Protein AF-A0A6J8BEE9-F1 (afdb_monomer_lite)

Sequence (150 aa):
MSSNGDSDNEGPTVDSENPEERVAARRLRITRRIEAAKRAERGEDLDDAKEAKEELSKSRKQIEASRLRLTKLIEDGVELVTNIRVGCDAREAARRTDEEVKKQDRNGKLKHEGKTMAEKFENITKKWESALQKEIPQSLRAELKQQKDS

InterPro domains:
  IPR039505 Dynein regulatory complex protein 1/2, N-terminal [PF14772] (88-149)
  IPR039750 Dynein regulatory complex protein [PTHR21625] (16-149)

Foldseek 3Di:
DDDPDDPPPDQQDCPDPDPVSVVVNVVVVVVVLVVLVVCVVVVNDPVSVVVVVVVVVVVVVVVVVVVVVVVVVVVVVVVVVVCVVVVVVVVVVVVVVVVVVVVVVVVVVVVVVVVVVVVVVVVVVVVVVVLVVPPDVVVSVVVVVVVVVD

Radius of gyration: 49.55 Å; chains: 1; bounding box: 103×37×124 Å

Organism: Mytilus coruscus (NCBI:txid42192)

pLDDT: mean 84.06, std 15.99, range [36.62, 98.38]

Secondary structure (DSSP, 8-state):
-------TTS---TT-SSHHHHHHHHHHHHHHHHHHHHHHHTTS-HHHHHHHHHHHHHHHHHHHHHHHHHHHHHHHHHHHHHHHHHHHHHHHHHHHHHHHHHHHHHHHHHHHHHHHHHHHHHHHHHHHHHHHT---HHHHHHHHHHHH--

Structure (mmCIF, N/CA/C/O backbone):
data_AF-A0A6J8BEE9-F1
#
_entry.id   AF-A0A6J8BEE9-F1
#
loop_
_atom_site.group_PDB
_atom_site.id
_atom_site.type_symbol
_atom_site.label_atom_id
_atom_site.label_alt_id
_atom_site.label_comp_id
_atom_site.label_asym_id
_atom_site.label_entity_id
_atom_site.label_seq_id
_atom_site.pdbx_PDB_ins_code
_atom_site.Cartn_x
_atom_site.Cartn_y
_atom_site.Cartn_z
_atom_site.occupancy
_atom_site.B_iso_or_equiv
_atom_site.auth_seq_id
_atom_site.auth_comp_id
_atom_site.auth_asym_id
_atom_site.auth_atom_id
_atom_site.pdbx_PDB_model_num
ATOM 1 N N . MET A 1 1 ? 63.122 -27.898 -47.728 1.00 36.62 1 MET A N 1
ATOM 2 C CA . MET A 1 1 ? 62.192 -27.441 -48.777 1.00 36.62 1 MET A CA 1
ATOM 3 C C . MET A 1 1 ? 61.243 -26.451 -48.137 1.00 36.62 1 MET A C 1
ATOM 5 O O . MET A 1 1 ? 60.601 -26.813 -47.161 1.00 36.62 1 MET A O 1
ATOM 9 N N . SER A 1 2 ? 61.266 -25.202 -48.603 1.00 39.88 2 SER A N 1
ATOM 10 C CA . SER A 1 2 ? 60.377 -24.133 -48.145 1.00 39.88 2 SER A CA 1
ATOM 11 C C . SER A 1 2 ? 58.939 -24.422 -48.555 1.00 39.88 2 SER A C 1
ATOM 13 O O . SER A 1 2 ? 58.687 -24.719 -49.718 1.00 39.88 2 SER A O 1
ATOM 15 N N . SER A 1 3 ? 58.014 -24.269 -47.614 1.00 39.31 3 SER A N 1
ATOM 16 C CA . SER A 1 3 ? 56.591 -24.092 -47.889 1.00 39.31 3 SER A CA 1
ATOM 17 C C . SER A 1 3 ? 56.193 -22.735 -47.317 1.00 39.31 3 SER A C 1
ATOM 19 O O . SER A 1 3 ? 55.701 -22.653 -46.196 1.00 39.31 3 SER A O 1
ATOM 21 N N . ASN A 1 4 ? 56.469 -21.674 -48.081 1.00 43.84 4 ASN A N 1
ATOM 22 C CA . ASN A 1 4 ? 55.734 -20.417 -47.965 1.00 43.84 4 ASN A CA 1
ATOM 23 C C . ASN A 1 4 ? 54.298 -20.721 -48.403 1.00 43.84 4 ASN A C 1
ATOM 25 O O . ASN A 1 4 ? 54.071 -20.988 -49.580 1.00 43.84 4 ASN A O 1
ATOM 29 N N . GLY A 1 5 ? 53.368 -20.756 -47.452 1.00 37.59 5 GLY A N 1
ATOM 30 C CA . GLY A 1 5 ? 51.936 -20.827 -47.717 1.00 37.59 5 GLY A CA 1
ATOM 31 C C . GLY A 1 5 ? 51.327 -19.451 -47.493 1.00 37.59 5 GLY A C 1
ATOM 32 O O . GLY A 1 5 ? 51.388 -18.944 -46.379 1.00 37.59 5 GLY A O 1
ATOM 33 N N . ASP A 1 6 ? 50.797 -18.872 -48.566 1.00 43.22 6 ASP A N 1
ATOM 34 C CA . ASP A 1 6 ? 50.090 -17.593 -48.657 1.00 43.22 6 ASP A CA 1
ATOM 35 C C . ASP A 1 6 ? 49.045 -17.370 -47.543 1.00 43.22 6 ASP A C 1
ATOM 37 O O . ASP A 1 6 ? 47.890 -17.768 -47.682 1.00 43.22 6 ASP A O 1
ATOM 41 N N . SER A 1 7 ? 49.415 -16.681 -46.460 1.00 47.84 7 SER A N 1
ATOM 42 C CA . SER A 1 7 ? 48.456 -16.075 -45.51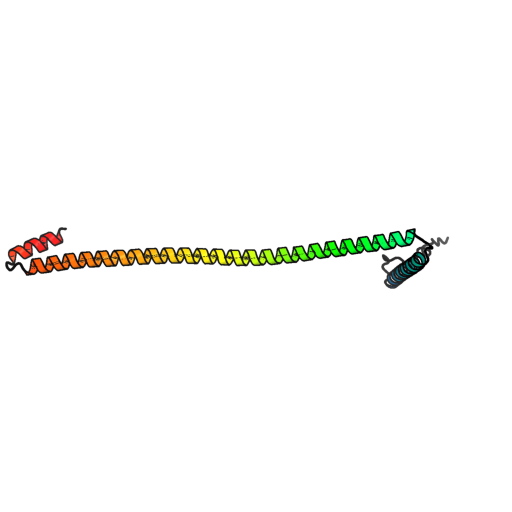6 1.00 47.84 7 SER A CA 1
ATOM 43 C C . SER A 1 7 ? 48.258 -14.571 -45.739 1.00 47.84 7 SER A C 1
ATOM 45 O O . SER A 1 7 ? 47.442 -13.951 -45.067 1.00 47.84 7 SER A O 1
ATOM 47 N N . ASP A 1 8 ? 48.976 -13.970 -46.691 1.00 44.72 8 ASP A N 1
ATOM 48 C CA . ASP A 1 8 ? 49.108 -12.509 -46.791 1.00 44.72 8 ASP A CA 1
ATOM 49 C C . ASP A 1 8 ? 48.110 -11.849 -47.761 1.00 44.72 8 ASP A C 1
ATOM 51 O O . ASP A 1 8 ? 48.297 -10.698 -48.154 1.00 44.72 8 ASP A O 1
ATOM 55 N N . ASN A 1 9 ? 47.040 -12.548 -48.165 1.00 51.59 9 ASN A N 1
ATOM 56 C CA . ASN A 1 9 ? 46.076 -12.025 -49.146 1.00 51.59 9 ASN A CA 1
ATOM 57 C C . ASN A 1 9 ? 44.613 -11.980 -48.666 1.00 51.59 9 ASN A C 1
ATOM 59 O O . ASN A 1 9 ? 43.696 -11.815 -49.470 1.00 51.59 9 ASN A O 1
ATOM 63 N N . GLU A 1 10 ? 44.376 -12.088 -47.359 1.00 61.72 10 GLU A N 1
ATOM 64 C CA . GLU A 1 10 ? 43.081 -11.770 -46.755 1.00 61.72 10 GLU A CA 1
ATOM 65 C C . GLU A 1 10 ? 43.132 -10.342 -46.206 1.00 61.72 10 GLU A C 1
ATOM 67 O O . GLU A 1 10 ? 43.911 -10.012 -45.316 1.00 61.72 10 GLU A O 1
ATOM 72 N N . GLY A 1 11 ? 42.346 -9.446 -46.808 1.00 66.19 11 GLY A N 1
ATOM 73 C CA . GLY A 1 11 ? 42.311 -8.040 -46.411 1.00 66.19 11 GLY A CA 1
ATOM 74 C C . GLY A 1 11 ? 41.931 -7.842 -44.931 1.00 66.19 11 GLY A C 1
ATOM 75 O O . GLY A 1 11 ? 41.403 -8.754 -44.295 1.00 66.19 11 GLY A O 1
ATOM 76 N N . PRO A 1 12 ? 42.136 -6.633 -44.372 1.00 77.50 12 PRO A N 1
ATOM 77 C CA . PRO A 1 12 ? 41.920 -6.373 -42.949 1.00 77.50 12 PRO A CA 1
ATOM 78 C C . PRO A 1 12 ? 40.522 -6.802 -42.478 1.00 77.50 12 PRO A C 1
ATOM 80 O O . PRO A 1 12 ? 39.515 -6.357 -43.039 1.00 77.50 12 PRO A O 1
ATOM 83 N N . THR A 1 13 ? 40.456 -7.621 -41.423 1.00 79.56 13 THR A N 1
ATOM 84 C CA . THR A 1 13 ? 39.203 -8.160 -40.864 1.00 79.56 13 THR A CA 1
ATOM 85 C C . THR A 1 13 ? 38.840 -7.530 -39.513 1.00 79.56 13 THR A C 1
ATOM 87 O O . THR A 1 13 ? 39.695 -7.114 -38.730 1.00 79.56 13 THR A O 1
ATOM 90 N N . VAL A 1 14 ? 37.537 -7.430 -39.230 1.00 74.75 14 VAL A N 1
ATOM 91 C CA . VAL A 1 14 ? 37.012 -6.858 -37.975 1.00 74.75 14 VAL A CA 1
ATOM 92 C C . VAL A 1 14 ? 37.125 -7.805 -36.782 1.00 74.75 14 VAL A C 1
ATOM 94 O O . VAL A 1 14 ? 37.058 -7.325 -35.648 1.00 74.75 14 VAL A O 1
ATOM 97 N N . ASP A 1 15 ? 37.337 -9.094 -37.045 1.00 80.88 15 ASP A N 1
ATOM 98 C CA . ASP A 1 15 ? 37.436 -10.159 -36.043 1.00 80.88 15 ASP A CA 1
ATOM 99 C C . ASP A 1 15 ? 38.896 -10.523 -35.706 1.00 80.88 15 ASP A C 1
ATOM 101 O O . ASP A 1 15 ? 39.144 -11.457 -34.951 1.00 80.88 15 ASP A O 1
ATOM 105 N N . SER A 1 16 ? 39.873 -9.766 -36.231 1.00 83.31 16 SER A N 1
ATOM 106 C CA . SER A 1 16 ? 41.297 -9.940 -35.909 1.00 83.31 16 SER A CA 1
ATOM 107 C C . SER A 1 16 ? 41.588 -9.603 -34.442 1.00 83.31 16 SER A C 1
ATOM 109 O O . SER A 1 16 ? 41.034 -8.653 -33.871 1.00 83.31 16 SER A O 1
ATOM 111 N N . GLU A 1 17 ? 42.516 -10.336 -33.828 1.00 80.75 17 GLU A N 1
ATOM 112 C CA . GLU A 1 17 ? 43.024 -10.051 -32.483 1.00 80.75 17 GLU A CA 1
ATOM 113 C C . GLU A 1 17 ? 43.854 -8.751 -32.451 1.00 80.75 17 GLU A C 1
ATOM 115 O O . GLU A 1 17 ? 43.863 -8.046 -31.434 1.00 80.75 17 GLU A O 1
ATOM 120 N N . ASN A 1 18 ? 44.435 -8.348 -33.590 1.00 86.44 18 ASN A N 1
ATOM 121 C CA . ASN A 1 18 ? 45.228 -7.130 -33.741 1.00 86.44 18 ASN A CA 1
ATOM 122 C C . ASN A 1 18 ? 44.339 -5.859 -33.788 1.00 86.44 18 ASN A C 1
ATOM 124 O O . ASN A 1 18 ? 43.509 -5.702 -34.693 1.00 86.44 18 ASN A O 1
ATOM 128 N N . PRO A 1 19 ? 44.498 -4.902 -32.847 1.00 83.88 19 PRO A N 1
ATOM 129 C CA . PRO A 1 19 ? 43.731 -3.656 -32.839 1.00 83.88 19 PRO A CA 1
ATOM 130 C C . PRO A 1 19 ? 43.860 -2.819 -34.117 1.00 83.88 19 PRO A C 1
ATOM 132 O O . PRO A 1 19 ? 42.878 -2.198 -34.529 1.00 83.88 19 PRO A O 1
ATOM 135 N N . GLU A 1 20 ? 45.036 -2.794 -34.744 1.00 87.25 20 GLU A N 1
ATOM 136 C CA . GLU A 1 20 ? 45.293 -1.972 -35.931 1.00 87.25 20 GLU A CA 1
ATOM 137 C C . GLU A 1 20 ? 44.561 -2.512 -37.162 1.00 87.25 20 GLU A C 1
ATOM 139 O O . GLU A 1 20 ? 43.923 -1.742 -37.885 1.00 87.25 20 GLU A O 1
ATOM 144 N N . GLU A 1 21 ? 44.540 -3.834 -37.338 1.00 85.19 21 GLU A N 1
ATOM 145 C CA . GLU A 1 21 ? 43.781 -4.505 -38.399 1.00 85.19 21 GLU A CA 1
ATOM 146 C C . GLU A 1 21 ? 42.280 -4.286 -38.243 1.00 85.19 21 GLU A C 1
ATOM 148 O O . GLU A 1 21 ? 41.612 -3.933 -39.215 1.00 85.19 21 GLU A O 1
ATOM 153 N N . ARG A 1 22 ? 41.743 -4.369 -37.017 1.00 88.50 22 ARG A N 1
ATOM 154 C CA . ARG A 1 22 ? 40.325 -4.056 -36.772 1.00 88.50 22 ARG A CA 1
ATOM 155 C C . ARG A 1 22 ? 39.991 -2.609 -37.120 1.00 88.50 22 ARG A C 1
ATOM 157 O O . ARG A 1 22 ? 38.913 -2.329 -37.649 1.00 88.50 22 ARG A O 1
ATOM 164 N N . VAL A 1 23 ? 40.879 -1.667 -36.802 1.00 88.88 23 VAL A N 1
ATOM 165 C CA . VAL A 1 23 ? 40.692 -0.249 -37.145 1.00 88.88 23 VAL A CA 1
ATOM 166 C C . VAL A 1 23 ? 40.771 -0.049 -38.658 1.00 88.88 23 VAL A C 1
ATOM 168 O O . VAL A 1 23 ? 39.917 0.647 -39.210 1.00 88.88 23 VAL A O 1
ATOM 171 N N . ALA A 1 24 ? 41.726 -0.683 -39.337 1.00 88.25 24 ALA A N 1
ATOM 172 C CA . ALA A 1 24 ? 41.857 -0.637 -40.790 1.00 88.25 24 ALA A CA 1
ATOM 173 C C . ALA A 1 24 ? 40.626 -1.240 -41.490 1.00 88.25 24 ALA A C 1
ATOM 175 O O . ALA A 1 24 ? 40.045 -0.598 -42.364 1.00 88.25 24 ALA A O 1
ATOM 176 N N . ALA A 1 25 ? 40.148 -2.398 -41.031 1.00 88.00 25 ALA A N 1
ATOM 177 C CA . ALA A 1 25 ? 38.940 -3.061 -41.519 1.00 88.00 25 ALA A CA 1
ATOM 178 C C . ALA A 1 25 ? 37.697 -2.171 -41.369 1.00 88.00 25 ALA A C 1
ATOM 180 O O . ALA A 1 25 ? 36.903 -2.003 -42.298 1.00 88.00 25 ALA A O 1
ATOM 181 N N . ARG A 1 26 ? 37.545 -1.528 -40.203 1.00 87.19 26 ARG A N 1
ATOM 182 C CA . ARG A 1 26 ? 36.455 -0.572 -39.949 1.00 87.19 26 ARG A CA 1
ATOM 183 C C . ARG A 1 26 ? 36.549 0.647 -40.860 1.00 87.19 26 ARG A C 1
ATOM 185 O O . ARG A 1 26 ? 35.523 1.058 -41.399 1.00 87.19 26 ARG A O 1
ATOM 192 N N . ARG A 1 27 ? 37.747 1.211 -41.049 1.00 90.69 27 ARG A N 1
ATOM 193 C CA . ARG A 1 27 ? 37.979 2.336 -41.969 1.00 90.69 27 ARG A CA 1
ATOM 194 C C . ARG A 1 27 ? 37.590 1.955 -43.393 1.00 90.69 27 ARG A C 1
ATOM 196 O O . ARG A 1 27 ? 36.821 2.689 -43.999 1.00 90.69 27 ARG A O 1
ATOM 203 N N . LEU A 1 28 ? 38.016 0.785 -43.867 1.00 87.56 28 LEU A N 1
ATOM 204 C CA . LEU A 1 28 ? 37.700 0.285 -45.205 1.00 87.56 28 LEU A CA 1
ATOM 205 C C . LEU A 1 28 ? 36.191 0.070 -45.404 1.00 87.56 28 LEU A C 1
ATOM 207 O O . LEU A 1 28 ? 35.633 0.399 -46.448 1.00 87.56 28 LEU A O 1
ATOM 211 N N . ARG A 1 29 ? 35.492 -0.436 -44.383 1.00 84.62 29 ARG A N 1
ATOM 212 C CA . ARG A 1 29 ? 34.029 -0.574 -44.421 1.00 84.62 29 ARG A CA 1
ATOM 213 C C . ARG A 1 29 ? 33.327 0.784 -44.491 1.00 84.62 29 ARG A C 1
ATOM 215 O O . ARG A 1 29 ? 32.340 0.932 -45.208 1.00 84.62 29 ARG A O 1
ATOM 222 N N . ILE A 1 30 ? 33.816 1.771 -43.739 1.00 85.19 30 ILE A N 1
ATOM 223 C CA . ILE A 1 30 ? 33.268 3.133 -43.740 1.00 85.19 30 ILE A CA 1
ATOM 224 C C . ILE A 1 30 ? 33.505 3.803 -45.095 1.00 85.19 30 ILE A C 1
ATOM 226 O O . ILE A 1 30 ? 32.566 4.378 -45.640 1.00 85.19 30 ILE A O 1
ATOM 230 N N . THR A 1 31 ? 34.711 3.701 -45.662 1.00 86.88 31 THR A N 1
ATOM 231 C CA . THR A 1 31 ? 35.011 4.273 -46.982 1.00 86.88 31 THR A CA 1
ATOM 232 C C . THR A 1 31 ? 34.148 3.635 -48.063 1.00 86.88 31 THR A C 1
ATOM 234 O O . THR A 1 31 ? 33.502 4.372 -48.799 1.00 86.88 31 THR A O 1
ATOM 237 N N . ARG A 1 32 ? 34.015 2.299 -48.077 1.00 83.56 32 ARG A N 1
ATOM 238 C CA . ARG A 1 32 ? 33.111 1.589 -49.001 1.00 83.56 32 ARG A CA 1
ATOM 239 C C . ARG A 1 32 ? 31.662 2.059 -48.875 1.00 83.56 32 ARG A C 1
ATOM 241 O O . ARG A 1 32 ? 31.031 2.336 -49.885 1.00 83.56 32 ARG A O 1
ATOM 248 N N . ARG A 1 33 ? 31.137 2.229 -47.653 1.00 80.75 33 ARG A N 1
ATOM 249 C CA . ARG A 1 33 ? 29.778 2.770 -47.450 1.00 80.75 33 ARG A CA 1
ATOM 250 C C . ARG A 1 33 ? 29.625 4.210 -47.945 1.00 80.75 33 ARG A C 1
ATOM 252 O O . ARG A 1 33 ? 28.590 4.545 -48.511 1.00 80.75 33 ARG A O 1
ATOM 259 N N . ILE A 1 34 ? 30.622 5.069 -47.723 1.00 83.38 34 ILE A N 1
ATOM 260 C CA . ILE A 1 34 ? 30.594 6.465 -48.192 1.00 83.38 34 ILE A CA 1
ATOM 261 C C . ILE A 1 34 ? 30.653 6.518 -49.723 1.00 83.38 34 ILE A C 1
ATOM 263 O O . ILE A 1 34 ? 29.940 7.307 -50.338 1.00 83.38 34 ILE A O 1
ATOM 267 N N . GLU A 1 35 ? 31.486 5.686 -50.344 1.00 82.50 35 GLU A N 1
ATOM 268 C CA . GLU A 1 35 ? 31.592 5.582 -51.800 1.00 82.50 35 GLU A CA 1
ATOM 269 C C . GLU A 1 35 ? 30.311 5.026 -52.425 1.00 82.50 35 GLU A C 1
ATOM 271 O O . GLU A 1 35 ? 29.804 5.626 -53.370 1.00 82.50 35 GLU A O 1
ATOM 276 N N . ALA A 1 36 ? 29.730 3.971 -51.848 1.00 76.88 36 ALA A N 1
ATOM 277 C CA . ALA A 1 36 ? 28.433 3.428 -52.250 1.00 76.88 36 ALA A CA 1
ATOM 278 C C . ALA A 1 36 ? 27.315 4.482 -52.167 1.00 76.88 36 ALA A C 1
ATOM 280 O O . ALA A 1 36 ? 26.540 4.643 -53.107 1.00 76.88 36 ALA A O 1
ATOM 281 N N . ALA A 1 37 ? 27.264 5.275 -51.090 1.00 76.19 37 ALA A N 1
ATOM 282 C CA . ALA A 1 37 ? 26.293 6.362 -50.957 1.00 76.19 37 ALA A CA 1
ATOM 283 C C . ALA A 1 37 ? 26.470 7.449 -52.038 1.00 76.19 37 ALA A C 1
ATOM 285 O O . ALA A 1 37 ? 25.487 7.882 -52.638 1.00 76.19 37 ALA A O 1
ATOM 286 N N . LYS A 1 38 ? 27.715 7.847 -52.341 1.00 80.75 38 LYS A N 1
ATOM 287 C CA . LYS A 1 38 ? 28.028 8.812 -53.416 1.00 80.75 38 LYS A CA 1
ATOM 288 C C . LYS A 1 38 ? 27.684 8.285 -54.813 1.00 80.75 38 LYS A C 1
ATOM 290 O O . LYS A 1 38 ? 27.375 9.071 -55.707 1.00 80.75 38 LYS A O 1
ATOM 295 N N . ARG A 1 39 ? 27.785 6.971 -55.017 1.00 76.00 39 ARG A N 1
ATOM 296 C CA . ARG A 1 39 ? 27.472 6.283 -56.277 1.00 76.00 39 ARG A CA 1
ATOM 297 C C . ARG A 1 39 ? 25.964 6.145 -56.485 1.00 76.00 39 ARG A C 1
ATOM 299 O O . ARG A 1 39 ? 25.461 6.434 -57.567 1.00 76.00 39 ARG A O 1
ATOM 306 N N . ALA A 1 40 ? 25.239 5.825 -55.415 1.00 69.69 40 ALA A N 1
ATOM 307 C CA . ALA A 1 40 ? 23.781 5.814 -55.382 1.00 69.69 40 ALA A CA 1
ATOM 308 C C . ALA A 1 40 ? 23.175 7.205 -55.654 1.00 69.69 40 ALA A C 1
ATOM 310 O O . ALA A 1 40 ? 22.214 7.314 -56.409 1.00 69.69 40 ALA A O 1
ATOM 311 N N . GLU A 1 41 ? 23.758 8.277 -55.102 1.00 75.62 41 GLU A N 1
ATOM 312 C CA . GLU A 1 41 ? 23.339 9.667 -55.365 1.00 75.62 41 GLU A CA 1
ATOM 313 C C . GLU A 1 41 ? 23.532 10.074 -56.838 1.00 75.62 41 GLU A C 1
ATOM 315 O O . GLU A 1 41 ? 22.770 10.876 -57.374 1.00 75.62 41 GLU A O 1
ATOM 320 N N . ARG A 1 42 ? 24.510 9.463 -57.518 1.00 78.31 42 ARG A N 1
ATOM 321 C CA . ARG A 1 42 ? 24.773 9.635 -58.956 1.00 78.31 42 ARG A CA 1
ATOM 322 C C . ARG A 1 42 ? 23.903 8.747 -59.853 1.00 78.31 42 ARG A C 1
ATOM 324 O O . ARG A 1 42 ? 23.954 8.887 -61.069 1.00 78.31 42 ARG A O 1
ATOM 331 N N . GLY A 1 43 ? 23.111 7.849 -59.264 1.00 67.62 43 GLY A N 1
ATOM 332 C CA . GLY A 1 43 ? 22.251 6.906 -59.980 1.00 67.62 43 GLY A CA 1
ATOM 333 C C . GLY A 1 43 ? 22.990 5.735 -60.635 1.00 67.62 43 GLY A C 1
ATOM 334 O O . GLY A 1 43 ? 22.397 5.049 -61.461 1.00 67.62 43 GLY A O 1
ATOM 335 N N . GLU A 1 44 ? 24.262 5.507 -60.289 1.00 66.56 44 GLU A N 1
ATOM 336 C CA . GLU A 1 44 ? 25.130 4.539 -60.976 1.00 6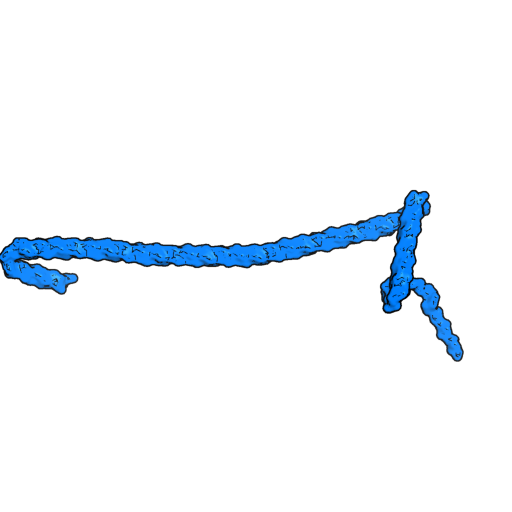6.56 44 GLU A CA 1
ATOM 337 C C . GLU A 1 44 ? 25.015 3.109 -60.427 1.00 66.56 44 GLU A C 1
ATOM 339 O O . GLU A 1 44 ? 25.305 2.180 -61.169 1.00 66.56 44 GLU A O 1
ATOM 344 N N . ASP A 1 45 ? 24.536 2.910 -59.191 1.00 61.09 45 ASP A N 1
ATOM 345 C CA . ASP A 1 45 ? 24.367 1.570 -58.606 1.00 61.09 45 ASP A CA 1
ATOM 346 C C . ASP A 1 45 ? 23.153 1.486 -57.663 1.00 61.09 45 ASP A C 1
ATOM 348 O O . ASP A 1 45 ? 23.123 2.051 -56.566 1.00 61.09 45 ASP A O 1
ATOM 352 N N . LEU A 1 46 ? 22.119 0.767 -58.115 1.00 63.03 46 LEU A N 1
ATOM 353 C CA . LEU A 1 46 ? 20.853 0.580 -57.392 1.00 63.03 46 LEU A CA 1
ATOM 354 C C . LEU A 1 46 ? 20.921 -0.520 -56.325 1.00 63.03 46 LEU A C 1
ATOM 356 O O . LEU A 1 46 ? 20.079 -0.528 -55.427 1.00 63.03 46 LEU A O 1
ATOM 360 N N . ASP A 1 47 ? 21.870 -1.451 -56.418 1.00 66.38 47 ASP A N 1
ATOM 361 C CA . ASP A 1 47 ? 21.948 -2.607 -55.517 1.00 66.38 47 ASP A CA 1
ATOM 362 C C . ASP A 1 47 ? 22.672 -2.278 -54.202 1.00 66.38 47 ASP A C 1
ATOM 364 O O . ASP A 1 47 ? 22.130 -2.562 -53.132 1.00 66.38 47 ASP A O 1
ATOM 368 N N . ASP A 1 48 ? 23.772 -1.523 -54.244 1.00 64.38 48 ASP A N 1
ATOM 369 C CA . ASP A 1 48 ? 24.459 -1.031 -53.036 1.00 64.38 48 ASP A CA 1
ATOM 370 C C . ASP A 1 48 ? 23.565 -0.094 -52.198 1.00 64.38 48 ASP A C 1
ATOM 372 O O . ASP A 1 48 ? 23.572 -0.103 -50.961 1.00 64.38 48 ASP A O 1
ATOM 376 N N . ALA A 1 49 ? 22.726 0.700 -52.871 1.00 65.44 49 ALA A N 1
ATOM 377 C CA . ALA A 1 49 ? 21.738 1.560 -52.225 1.00 65.44 49 ALA A CA 1
ATOM 378 C C . ALA A 1 49 ? 20.664 0.753 -51.469 1.00 65.44 49 ALA A C 1
ATOM 380 O O . ALA A 1 49 ? 20.176 1.191 -50.419 1.00 65.44 49 ALA A O 1
ATOM 381 N N . LYS A 1 50 ? 20.284 -0.427 -51.984 1.00 68.69 50 LYS A N 1
ATOM 382 C CA . LYS A 1 50 ? 19.328 -1.332 -51.324 1.00 68.69 50 LYS A CA 1
ATOM 383 C C . LYS A 1 50 ? 19.947 -1.970 -50.086 1.00 68.69 50 LYS A C 1
ATOM 385 O O . LYS A 1 50 ? 19.288 -1.972 -49.048 1.00 68.69 50 LYS A O 1
ATOM 390 N N . GLU A 1 51 ? 21.194 -2.433 -50.163 1.00 67.25 51 GLU A N 1
ATOM 391 C CA . GLU A 1 51 ? 21.893 -3.043 -49.025 1.00 67.25 51 GLU A CA 1
ATOM 392 C C . GLU A 1 51 ? 22.068 -2.041 -47.870 1.00 67.25 51 GLU A C 1
ATOM 394 O O . GLU A 1 51 ? 21.688 -2.325 -46.731 1.00 67.25 51 GLU A O 1
ATOM 399 N N . ALA A 1 52 ? 22.507 -0.810 -48.161 1.00 68.12 52 ALA A N 1
ATOM 400 C CA . ALA A 1 52 ? 22.617 0.249 -47.154 1.00 68.12 52 ALA A CA 1
ATOM 401 C C . ALA A 1 52 ? 21.258 0.599 -46.510 1.00 68.12 52 ALA A C 1
ATOM 403 O O . ALA A 1 52 ? 21.162 0.823 -45.297 1.00 68.12 52 ALA A O 1
ATOM 404 N N . LYS A 1 53 ? 20.176 0.617 -47.300 1.00 71.88 53 LYS A N 1
ATOM 405 C CA . LYS A 1 53 ? 18.809 0.846 -46.804 1.00 71.88 53 LYS A CA 1
ATOM 406 C C . LYS A 1 53 ? 18.306 -0.318 -45.944 1.00 71.88 53 LYS A C 1
ATOM 408 O O . LYS A 1 53 ? 17.601 -0.086 -44.959 1.00 71.88 53 LYS A O 1
ATOM 413 N N . GLU A 1 54 ? 18.673 -1.552 -46.277 1.00 74.94 54 GLU A N 1
ATOM 414 C CA . GLU A 1 54 ? 18.349 -2.743 -45.492 1.00 74.94 54 GLU A CA 1
ATOM 415 C C . GLU A 1 54 ? 19.103 -2.761 -44.153 1.00 74.94 54 GLU A C 1
ATOM 417 O O . GLU A 1 54 ? 18.498 -3.012 -43.110 1.00 74.94 54 GLU A O 1
ATOM 422 N N . GLU A 1 55 ? 20.391 -2.413 -44.136 1.00 73.69 55 GLU A N 1
ATOM 423 C CA . GLU A 1 55 ? 21.169 -2.257 -42.901 1.00 73.69 55 GLU A CA 1
ATOM 424 C C . GLU A 1 55 ? 20.604 -1.151 -41.993 1.00 73.69 55 GLU A C 1
ATOM 426 O O . GLU A 1 55 ? 20.460 -1.353 -40.783 1.00 73.69 55 GLU A O 1
ATOM 431 N N . LEU A 1 56 ? 20.210 -0.004 -42.562 1.00 72.19 56 LEU A N 1
ATOM 432 C CA . LEU A 1 56 ? 19.499 1.055 -41.832 1.00 72.19 56 LEU A CA 1
ATOM 433 C C . LEU A 1 56 ? 18.139 0.577 -41.297 1.00 72.19 56 LEU A C 1
ATOM 435 O O . LEU A 1 56 ? 17.703 1.001 -40.228 1.00 72.19 56 LEU A O 1
ATOM 439 N N . SER A 1 57 ? 17.453 -0.317 -42.012 1.00 84.69 57 SER A N 1
ATOM 440 C CA . SER A 1 57 ? 16.217 -0.941 -41.529 1.00 84.69 57 SER A CA 1
ATOM 441 C C . SER A 1 57 ? 16.486 -1.887 -40.352 1.00 84.69 57 SER A C 1
ATOM 443 O O . SER A 1 57 ? 15.755 -1.854 -39.361 1.00 84.69 57 SER A O 1
ATOM 445 N N . LYS A 1 58 ? 17.557 -2.690 -40.414 1.00 90.06 58 LYS A N 1
ATOM 446 C CA . LYS A 1 58 ? 17.984 -3.592 -39.329 1.00 90.06 58 LYS A CA 1
ATOM 447 C C . LYS A 1 58 ? 18.356 -2.812 -38.065 1.00 90.06 58 LYS A C 1
ATOM 449 O O . LYS A 1 58 ? 17.883 -3.162 -36.984 1.00 90.06 58 LYS A O 1
ATOM 454 N N . SER A 1 59 ? 19.115 -1.721 -38.192 1.00 88.38 59 SER A N 1
ATOM 455 C CA . SER A 1 59 ? 19.478 -0.875 -37.046 1.00 88.38 59 SER A CA 1
ATOM 456 C C . SER A 1 59 ? 18.255 -0.205 -36.416 1.00 88.38 59 SER A C 1
ATOM 458 O O . SER A 1 59 ? 18.109 -0.226 -35.196 1.00 88.38 59 SER A O 1
ATOM 460 N N . ARG A 1 60 ? 17.313 0.300 -37.225 1.00 91.31 60 ARG A N 1
ATOM 461 C CA . ARG A 1 60 ? 16.037 0.845 -36.727 1.00 91.31 60 ARG A CA 1
ATOM 462 C C . ARG A 1 60 ? 15.220 -0.197 -35.964 1.00 91.31 60 ARG A C 1
ATOM 464 O O . ARG A 1 60 ? 14.742 0.099 -34.874 1.00 91.31 60 ARG A O 1
ATOM 471 N N . LYS A 1 61 ? 15.106 -1.423 -36.488 1.00 93.75 61 LYS A N 1
ATOM 472 C CA . LYS A 1 61 ? 14.430 -2.534 -35.790 1.00 93.75 61 LYS A CA 1
ATOM 473 C C . LYS A 1 61 ? 15.100 -2.854 -34.454 1.00 93.75 61 LYS A C 1
ATOM 475 O O . LYS A 1 61 ? 14.407 -3.080 -33.468 1.00 93.75 61 LYS A O 1
ATOM 480 N N . GLN A 1 62 ? 16.432 -2.843 -34.406 1.00 95.69 62 GLN A N 1
ATOM 481 C CA . GLN A 1 62 ? 17.181 -3.078 -33.172 1.00 95.69 62 GLN A CA 1
ATOM 482 C C . GLN A 1 62 ? 16.958 -1.967 -32.136 1.00 95.69 62 GLN A C 1
ATOM 484 O O . GLN A 1 62 ? 16.793 -2.268 -30.955 1.00 95.69 62 GLN A O 1
ATOM 489 N N . ILE A 1 63 ? 16.931 -0.702 -32.566 1.00 94.81 63 ILE A N 1
ATOM 490 C CA . ILE A 1 63 ? 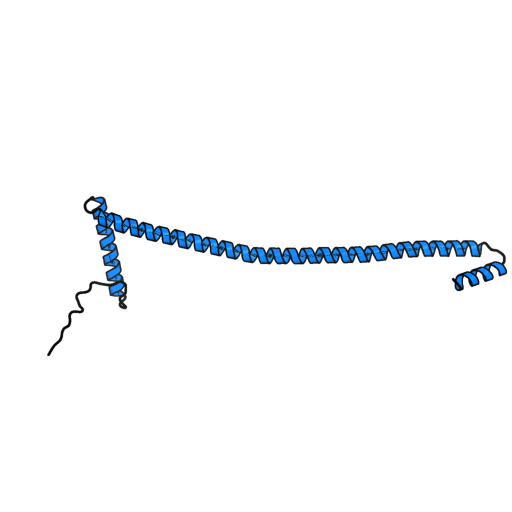16.662 0.450 -31.692 1.00 94.81 63 ILE A CA 1
ATOM 491 C C . ILE A 1 63 ? 15.249 0.364 -31.111 1.00 94.81 63 ILE A C 1
ATOM 493 O O . ILE A 1 63 ? 15.081 0.512 -29.905 1.00 94.81 63 ILE A O 1
ATOM 497 N N . GLU A 1 64 ? 14.238 0.072 -31.930 1.00 95.62 64 GLU A N 1
ATOM 498 C CA . GLU A 1 64 ? 12.862 -0.078 -31.437 1.00 95.62 64 GLU A CA 1
ATOM 499 C C . GLU A 1 64 ? 12.714 -1.288 -30.503 1.00 95.62 64 GLU A C 1
ATOM 501 O O . GLU A 1 64 ? 12.080 -1.190 -29.453 1.00 95.62 64 GLU A O 1
ATOM 506 N N . ALA A 1 65 ? 13.363 -2.414 -30.814 1.00 96.44 65 ALA A N 1
ATOM 507 C CA . ALA A 1 65 ? 13.362 -3.583 -29.937 1.00 96.44 65 ALA A CA 1
ATOM 508 C C . ALA A 1 65 ? 14.031 -3.297 -28.581 1.00 96.44 65 ALA A C 1
ATOM 510 O O . ALA A 1 65 ? 13.528 -3.724 -27.539 1.00 96.44 65 ALA A O 1
ATOM 511 N N . SER A 1 66 ? 15.153 -2.564 -28.571 1.00 97.12 66 SER A N 1
ATOM 512 C CA . SER A 1 66 ? 15.824 -2.188 -27.322 1.00 97.12 66 SER A CA 1
ATOM 513 C C . SER A 1 66 ? 14.980 -1.202 -26.518 1.00 97.12 66 SER A C 1
ATOM 515 O O . SER A 1 66 ? 14.825 -1.381 -25.310 1.00 97.12 66 SER A O 1
ATOM 517 N N . ARG A 1 67 ? 14.360 -0.226 -27.191 1.00 97.31 67 ARG A N 1
ATOM 518 C CA . ARG A 1 67 ? 13.444 0.738 -26.582 1.00 97.31 67 ARG A CA 1
ATOM 519 C C . ARG A 1 67 ? 12.279 0.033 -25.900 1.00 97.31 67 ARG A C 1
ATOM 521 O O . ARG A 1 67 ? 12.047 0.282 -24.723 1.00 97.31 67 ARG A O 1
ATOM 528 N N . LEU A 1 68 ? 11.605 -0.886 -26.594 1.00 97.62 68 LEU A N 1
ATOM 529 C CA . LEU A 1 68 ? 10.488 -1.647 -26.030 1.00 97.62 68 LEU A CA 1
ATOM 530 C C . LEU A 1 68 ? 10.917 -2.453 -24.798 1.00 97.62 68 LEU A C 1
ATOM 532 O O . LEU A 1 68 ? 10.215 -2.470 -23.790 1.00 97.62 68 LEU A O 1
ATOM 536 N N . ARG A 1 69 ? 12.092 -3.091 -24.853 1.00 98.12 69 ARG A N 1
ATOM 537 C CA . ARG A 1 69 ? 12.630 -3.852 -23.719 1.00 98.12 69 ARG A CA 1
ATOM 538 C C . ARG A 1 69 ? 12.920 -2.962 -22.510 1.00 98.12 69 ARG A C 1
ATOM 540 O O . ARG A 1 69 ? 12.653 -3.379 -21.388 1.00 98.12 69 ARG A O 1
ATOM 547 N N . LEU A 1 70 ? 13.460 -1.763 -22.728 1.00 98.06 70 LEU A N 1
ATOM 548 C CA . LEU A 1 70 ? 13.716 -0.797 -21.658 1.00 98.06 70 LEU A CA 1
ATOM 549 C C . LEU A 1 70 ? 12.416 -0.255 -21.064 1.00 98.06 70 LEU A C 1
ATOM 551 O O . LEU A 1 70 ? 12.299 -0.194 -19.846 1.00 98.06 70 LEU A O 1
ATOM 555 N N . THR A 1 71 ? 11.436 0.084 -21.904 1.00 98.12 71 THR A N 1
ATOM 556 C CA . THR A 1 71 ? 10.107 0.511 -21.449 1.00 98.12 71 THR A CA 1
ATOM 557 C C . THR A 1 71 ? 9.466 -0.562 -20.580 1.00 98.12 71 THR A C 1
ATOM 559 O O . THR A 1 71 ? 9.107 -0.270 -19.445 1.00 98.12 71 THR A O 1
ATOM 562 N N . LYS A 1 72 ? 9.446 -1.815 -21.050 1.00 98.19 72 LYS A N 1
ATOM 563 C CA . LYS A 1 72 ? 8.924 -2.936 -20.269 1.00 98.19 72 LYS A CA 1
ATOM 564 C C . LYS A 1 72 ? 9.657 -3.103 -18.934 1.00 98.19 72 LYS A C 1
ATOM 566 O O . LYS A 1 72 ? 9.022 -3.274 -17.908 1.00 98.19 72 LYS A O 1
ATOM 571 N N . LEU A 1 73 ? 10.989 -3.018 -18.924 1.00 98.31 73 LEU A N 1
ATOM 572 C CA . LEU A 1 73 ? 11.766 -3.138 -17.686 1.00 98.31 73 LEU A CA 1
ATOM 573 C C . LEU A 1 73 ? 11.409 -2.045 -16.665 1.00 98.31 73 LEU A C 1
ATOM 575 O O . LEU A 1 73 ? 11.363 -2.312 -15.465 1.00 98.31 73 LEU A O 1
ATOM 579 N N . ILE A 1 74 ? 11.174 -0.818 -17.135 1.00 98.19 74 ILE A N 1
ATOM 580 C CA . ILE A 1 74 ? 10.745 0.296 -16.284 1.00 98.19 74 ILE A CA 1
ATOM 581 C C . ILE A 1 74 ? 9.333 0.038 -15.753 1.00 98.19 74 ILE A C 1
ATOM 583 O O . ILE A 1 74 ? 9.109 0.199 -14.556 1.00 98.19 74 ILE A O 1
ATOM 587 N N . GLU A 1 75 ? 8.407 -0.379 -16.616 1.00 98.31 75 GLU A N 1
ATOM 588 C CA . GLU A 1 75 ? 7.026 -0.709 -16.245 1.00 98.31 75 GLU A CA 1
ATOM 589 C C . GLU A 1 75 ? 6.981 -1.823 -15.193 1.00 98.31 75 GLU A C 1
ATOM 591 O O . GLU A 1 75 ? 6.424 -1.608 -14.118 1.00 98.31 75 GLU A O 1
ATOM 596 N N . ASP A 1 76 ? 7.664 -2.945 -15.438 1.00 98.31 76 ASP A N 1
ATOM 597 C CA . ASP A 1 76 ? 7.754 -4.081 -14.512 1.00 98.31 76 ASP A CA 1
ATOM 598 C C . ASP A 1 76 ? 8.356 -3.647 -13.155 1.00 98.31 76 ASP A C 1
ATOM 600 O O . ASP A 1 76 ? 7.906 -4.062 -12.083 1.00 98.31 76 ASP A O 1
ATOM 604 N N . GLY A 1 77 ? 9.372 -2.774 -13.174 1.00 98.38 77 GLY A N 1
ATOM 605 C CA . GLY A 1 77 ? 9.998 -2.242 -11.961 1.00 98.38 77 GLY A CA 1
ATOM 606 C C . GLY A 1 77 ? 9.072 -1.324 -11.156 1.00 98.38 77 GLY A C 1
ATOM 607 O O . GLY A 1 77 ? 9.006 -1.423 -9.926 1.00 98.38 77 GLY A O 1
ATOM 608 N N . VAL A 1 78 ? 8.333 -0.446 -11.839 1.00 98.19 78 VAL A N 1
ATOM 609 C CA . VAL A 1 78 ? 7.331 0.433 -11.218 1.00 98.19 78 VAL A CA 1
ATOM 610 C C . VAL A 1 78 ? 6.178 -0.388 -10.652 1.00 98.19 78 VAL A C 1
ATOM 612 O O . VAL A 1 78 ? 5.748 -0.129 -9.525 1.00 98.19 78 VAL A O 1
ATOM 615 N N . GLU A 1 79 ? 5.708 -1.393 -11.388 1.00 98.19 79 GLU A N 1
ATOM 616 C CA . GLU A 1 79 ? 4.659 -2.301 -10.941 1.00 98.19 79 GLU A CA 1
ATOM 617 C C . GLU A 1 79 ? 5.085 -3.039 -9.667 1.00 98.19 79 GLU A C 1
ATOM 619 O O . GLU A 1 79 ? 4.357 -3.010 -8.676 1.00 98.19 79 GLU A O 1
ATOM 624 N N . LEU A 1 80 ? 6.291 -3.617 -9.632 1.00 98.25 80 LEU A N 1
ATOM 625 C CA . LEU A 1 80 ? 6.794 -4.333 -8.457 1.00 98.25 80 LEU A CA 1
ATOM 626 C C . LEU A 1 80 ? 6.804 -3.451 -7.200 1.00 98.25 80 LEU A C 1
ATOM 628 O O . LEU A 1 80 ? 6.288 -3.844 -6.151 1.00 98.25 80 LEU A O 1
ATOM 632 N N . VAL A 1 81 ? 7.374 -2.246 -7.296 1.00 98.38 81 VAL A N 1
ATOM 633 C CA . VAL A 1 81 ? 7.440 -1.307 -6.163 1.00 98.38 81 VAL A CA 1
ATOM 634 C C . VAL A 1 81 ? 6.039 -0.877 -5.729 1.00 98.38 81 VAL A C 1
ATOM 636 O O . VAL A 1 81 ? 5.764 -0.775 -4.531 1.00 98.38 81 VAL A O 1
ATOM 639 N N . THR A 1 82 ? 5.145 -0.644 -6.688 1.00 98.38 82 THR A N 1
ATOM 640 C CA . THR A 1 82 ? 3.762 -0.239 -6.419 1.00 98.38 82 THR A CA 1
ATOM 641 C C . THR A 1 82 ? 2.986 -1.359 -5.734 1.00 98.38 82 THR A C 1
ATOM 643 O O . THR A 1 82 ? 2.370 -1.110 -4.702 1.00 98.38 82 THR A O 1
ATOM 646 N N . ASN A 1 83 ? 3.087 -2.598 -6.216 1.00 98.31 83 ASN A N 1
ATOM 647 C CA . ASN A 1 83 ? 2.438 -3.766 -5.621 1.00 98.31 83 ASN A CA 1
ATOM 648 C C . ASN A 1 83 ? 2.884 -3.991 -4.173 1.00 98.31 83 ASN A C 1
ATOM 650 O O . ASN A 1 83 ? 2.056 -4.272 -3.307 1.00 98.31 83 ASN A O 1
ATOM 654 N N . ILE A 1 84 ? 4.175 -3.805 -3.879 1.00 98.12 84 ILE A N 1
ATOM 655 C CA . ILE A 1 84 ? 4.685 -3.885 -2.505 1.00 98.12 84 ILE A CA 1
ATOM 656 C C . ILE A 1 84 ? 4.067 -2.785 -1.634 1.00 98.12 84 ILE A C 1
ATOM 658 O O . ILE A 1 84 ? 3.576 -3.082 -0.545 1.00 98.12 84 ILE A O 1
ATOM 662 N N . ARG A 1 85 ? 4.061 -1.528 -2.099 1.00 97.94 85 ARG A N 1
ATOM 663 C CA . ARG A 1 85 ? 3.488 -0.396 -1.348 1.00 97.94 85 ARG A CA 1
ATOM 664 C C . ARG A 1 85 ? 1.997 -0.586 -1.089 1.00 97.94 85 ARG A C 1
ATOM 666 O O . ARG A 1 85 ? 1.585 -0.583 0.065 1.00 97.94 85 ARG A O 1
ATOM 673 N N . VAL A 1 86 ? 1.220 -0.853 -2.137 1.00 98.25 86 VAL A N 1
ATOM 674 C CA . VAL A 1 86 ? -0.226 -1.099 -2.046 1.00 98.25 86 VAL A CA 1
ATOM 675 C C . VAL A 1 86 ? -0.516 -2.300 -1.144 1.00 98.25 86 VAL A C 1
ATOM 677 O O . VAL A 1 86 ? -1.412 -2.236 -0.307 1.00 98.25 86 VAL A O 1
ATOM 680 N N . GLY A 1 87 ? 0.267 -3.378 -1.242 1.00 98.31 87 GLY A N 1
ATOM 681 C CA . GLY A 1 87 ? 0.129 -4.543 -0.368 1.00 98.31 87 GLY A CA 1
ATOM 682 C C . GLY A 1 87 ? 0.454 -4.252 1.103 1.00 98.31 87 GLY A C 1
ATOM 683 O O . GLY A 1 87 ? -0.145 -4.846 2.001 1.00 98.31 87 GLY A O 1
ATOM 684 N N . CYS A 1 88 ? 1.390 -3.348 1.391 1.00 98.19 88 CYS A N 1
ATOM 685 C CA . CYS A 1 88 ? 1.637 -2.860 2.750 1.00 98.19 88 CYS A CA 1
ATOM 686 C C . CYS A 1 88 ? 0.483 -1.989 3.254 1.00 98.19 88 CYS A C 1
ATOM 688 O O . CYS A 1 88 ? -0.025 -2.244 4.345 1.00 98.19 88 CYS A O 1
ATOM 690 N N . ASP A 1 89 ? 0.026 -1.033 2.447 1.00 98.25 89 ASP A N 1
ATOM 691 C CA . ASP A 1 89 ? -1.068 -0.129 2.807 1.00 98.25 89 ASP A CA 1
ATOM 692 C C . ASP A 1 89 ? -2.375 -0.892 3.051 1.00 98.25 89 ASP A C 1
ATOM 694 O O . ASP A 1 89 ? -3.066 -0.630 4.034 1.00 98.25 89 ASP A O 1
ATOM 698 N N . ALA A 1 90 ? -2.685 -1.891 2.221 1.00 98.19 90 ALA A N 1
ATOM 699 C CA . ALA A 1 90 ? -3.856 -2.748 2.389 1.00 98.19 90 ALA A CA 1
ATOM 700 C C . ALA A 1 90 ? -3.791 -3.572 3.685 1.00 98.19 90 ALA A C 1
ATOM 702 O O . ALA A 1 90 ? -4.779 -3.653 4.417 1.00 98.19 90 ALA A O 1
ATOM 703 N N . ARG A 1 91 ? -2.625 -4.154 4.006 1.00 98.06 91 ARG A N 1
ATOM 704 C CA . ARG A 1 91 ? -2.425 -4.900 5.262 1.00 98.06 91 ARG A CA 1
ATOM 705 C C . ARG A 1 91 ? -2.586 -4.004 6.483 1.00 98.06 91 ARG A C 1
ATOM 707 O O . ARG A 1 91 ? -3.235 -4.388 7.451 1.00 98.06 91 ARG A O 1
ATOM 714 N N . GLU A 1 92 ? -2.015 -2.811 6.432 1.00 98.06 92 GLU A N 1
ATOM 715 C CA . GLU A 1 92 ? -2.102 -1.842 7.518 1.00 98.06 92 GLU A CA 1
ATOM 716 C C . GLU A 1 92 ? -3.526 -1.279 7.674 1.00 98.06 92 GLU A C 1
ATOM 718 O O . GLU A 1 92 ? -4.006 -1.109 8.796 1.00 98.06 92 GLU A O 1
ATOM 723 N N . ALA A 1 93 ? -4.241 -1.050 6.570 1.00 98.12 93 ALA A N 1
ATOM 724 C CA . ALA A 1 93 ? -5.652 -0.677 6.599 1.00 98.12 93 ALA A CA 1
ATOM 725 C C . ALA A 1 93 ? -6.508 -1.766 7.263 1.00 98.12 93 ALA A C 1
ATOM 727 O O . ALA A 1 93 ? -7.280 -1.449 8.165 1.00 98.12 93 ALA A O 1
ATOM 728 N N . ALA A 1 94 ? -6.310 -3.036 6.891 1.00 98.12 94 ALA A N 1
ATOM 729 C CA . ALA A 1 94 ? -7.008 -4.170 7.501 1.00 98.12 94 ALA A CA 1
ATOM 730 C C . ALA A 1 94 ? -6.702 -4.305 9.006 1.00 98.12 94 ALA A C 1
ATOM 732 O O . ALA A 1 94 ? -7.603 -4.506 9.820 1.00 98.12 94 ALA A O 1
ATOM 733 N N . ARG A 1 95 ? -5.437 -4.122 9.411 1.00 98.31 95 ARG A N 1
ATOM 734 C CA . ARG A 1 95 ? -5.058 -4.111 10.832 1.00 98.31 95 ARG A CA 1
ATOM 735 C C . ARG A 1 95 ? -5.793 -3.008 11.600 1.00 98.31 95 ARG A C 1
ATOM 737 O O . ARG A 1 95 ? -6.312 -3.268 12.685 1.00 98.31 95 ARG A O 1
ATOM 744 N N . ARG A 1 96 ? -5.865 -1.791 11.045 1.00 98.25 96 ARG A N 1
ATOM 745 C CA . ARG A 1 96 ? -6.591 -0.672 11.669 1.00 98.25 96 ARG A CA 1
ATOM 746 C C . ARG A 1 96 ? -8.079 -0.956 11.819 1.00 98.25 96 ARG A C 1
ATOM 748 O O . ARG A 1 96 ? -8.612 -0.722 12.900 1.00 98.25 96 ARG A O 1
ATOM 755 N N . THR A 1 97 ? -8.735 -1.499 10.794 1.00 98.12 97 THR A N 1
ATOM 756 C CA . THR A 1 97 ? -10.162 -1.841 10.888 1.00 98.12 97 THR A CA 1
ATOM 757 C C . THR A 1 97 ? -10.418 -2.893 11.964 1.00 98.12 97 THR A C 1
ATOM 759 O O . THR A 1 97 ? -11.332 -2.732 12.772 1.00 98.12 97 THR A O 1
ATOM 762 N N . ASP A 1 98 ? -9.578 -3.926 12.051 1.00 98.06 98 ASP A N 1
ATOM 763 C CA . ASP A 1 98 ? -9.713 -4.973 13.069 1.00 98.06 98 ASP A CA 1
ATOM 764 C C . ASP A 1 98 ? -9.525 -4.428 14.492 1.00 98.06 98 ASP A C 1
ATOM 766 O O . ASP A 1 98 ? -10.240 -4.809 15.425 1.00 98.06 98 ASP A O 1
ATOM 770 N N . GLU A 1 99 ? -8.561 -3.527 14.683 1.00 98.06 99 GLU A N 1
ATOM 771 C CA . GLU A 1 99 ? -8.328 -2.866 15.968 1.00 98.06 99 GLU A CA 1
ATOM 772 C C . GLU A 1 99 ? -9.476 -1.937 16.360 1.00 98.06 99 GLU A C 1
ATOM 774 O O . GLU A 1 99 ? -9.876 -1.915 17.529 1.00 98.06 99 GLU A O 1
ATOM 779 N N . GLU A 1 100 ? -10.041 -1.206 15.401 1.00 98.19 100 GLU A N 1
ATOM 780 C CA . GLU A 1 100 ? -11.213 -0.363 15.620 1.00 98.19 100 GLU A CA 1
ATOM 781 C C . GLU A 1 100 ? -12.432 -1.189 16.028 1.00 98.19 100 GLU A C 1
ATOM 783 O O . GLU A 1 100 ? -13.078 -0.847 17.020 1.00 98.19 100 GLU A O 1
ATOM 788 N N . VAL A 1 101 ? -12.698 -2.313 15.357 1.00 98.25 101 VAL A N 1
ATOM 789 C CA . VAL A 1 101 ? -13.792 -3.229 15.716 1.00 98.25 101 VAL A CA 1
ATOM 790 C C . VAL A 1 101 ? -13.600 -3.779 17.130 1.00 98.25 101 VAL A C 1
ATOM 792 O O . VAL A 1 101 ? -14.512 -3.698 17.954 1.00 98.25 101 VAL A O 1
ATOM 795 N N . LYS A 1 102 ? -12.398 -4.264 17.472 1.00 98.00 102 LYS A N 1
ATOM 796 C CA . LYS A 1 102 ? -12.093 -4.762 18.830 1.00 98.00 102 LYS A CA 1
ATOM 797 C C . LYS A 1 102 ? -12.253 -3.672 19.891 1.00 98.00 102 LYS A C 1
ATOM 799 O O . LYS A 1 102 ? -12.759 -3.926 20.986 1.00 98.00 102 LYS A O 1
ATOM 804 N N . LYS A 1 103 ? -11.828 -2.444 19.584 1.00 98.19 103 LYS A N 1
ATOM 805 C CA . LYS A 1 103 ? -11.988 -1.287 20.473 1.00 98.19 103 LYS A CA 1
ATOM 806 C C . LYS A 1 103 ? -13.462 -0.932 20.658 1.00 98.19 103 LYS A C 1
ATOM 808 O O . LYS A 1 103 ? -13.868 -0.654 21.787 1.00 98.19 103 LYS A O 1
ATOM 813 N N . GLN A 1 104 ? -14.250 -0.939 19.585 1.00 98.19 104 GLN A N 1
ATOM 814 C CA . GLN A 1 104 ? -15.688 -0.692 19.638 1.00 98.19 104 GLN A CA 1
ATOM 815 C C . GLN A 1 104 ? -16.412 -1.760 20.461 1.00 98.19 104 GLN A C 1
ATOM 817 O O . GLN A 1 104 ? -17.194 -1.389 21.333 1.00 98.19 104 GLN A O 1
ATOM 822 N N . ASP A 1 105 ? -16.098 -3.045 20.272 1.00 98.19 105 ASP A N 1
ATOM 823 C CA . ASP A 1 105 ? -16.674 -4.150 21.051 1.00 98.19 105 ASP A CA 1
ATOM 824 C C . ASP A 1 105 ? -16.376 -4.006 22.552 1.00 98.19 105 ASP A C 1
ATOM 826 O O . ASP A 1 105 ? -17.290 -3.993 23.379 1.00 98.19 105 ASP A O 1
ATOM 830 N N . ARG A 1 106 ? -15.106 -3.781 22.919 1.00 98.25 106 ARG A N 1
ATOM 831 C CA . ARG A 1 106 ? -14.719 -3.551 24.321 1.00 98.25 106 ARG A CA 1
ATOM 832 C C . ARG A 1 106 ? -15.441 -2.346 24.924 1.00 98.25 106 ARG A C 1
ATOM 834 O O . ARG A 1 106 ? -15.936 -2.421 26.046 1.00 98.25 106 ARG A O 1
ATOM 841 N N . ASN A 1 107 ? -15.523 -1.240 24.187 1.00 98.25 107 ASN A N 1
ATOM 842 C CA . ASN A 1 107 ? -16.238 -0.051 24.645 1.00 98.25 107 ASN A CA 1
ATOM 843 C C . ASN A 1 107 ? -17.747 -0.303 24.773 1.00 98.25 107 ASN A C 1
ATOM 845 O O . ASN A 1 107 ? -18.372 0.222 25.691 1.00 98.25 107 ASN A O 1
ATOM 849 N N . GLY A 1 108 ? -18.332 -1.091 23.869 1.00 98.06 108 GLY A N 1
ATOM 850 C CA . GLY A 1 108 ? -19.730 -1.508 23.924 1.00 98.06 108 GLY A CA 1
ATOM 851 C C . GLY A 1 108 ? -20.027 -2.312 25.186 1.00 98.06 108 GLY A C 1
ATOM 852 O O . GLY A 1 108 ? -20.960 -1.974 25.912 1.00 98.06 108 GLY A O 1
ATOM 853 N N . LYS A 1 109 ? -19.178 -3.298 25.501 1.00 98.12 109 LYS A N 1
ATOM 854 C CA . LYS A 1 109 ? -19.267 -4.102 26.730 1.00 98.12 109 LYS A CA 1
ATOM 855 C C . LYS A 1 109 ? -19.186 -3.239 27.985 1.00 98.12 109 LYS A C 1
ATOM 857 O O . LYS A 1 109 ? -20.097 -3.287 28.801 1.00 98.12 109 LYS A O 1
ATOM 862 N N . LEU A 1 110 ? -18.184 -2.362 28.082 1.00 98.06 110 LEU A N 1
ATOM 863 C CA . LEU A 1 110 ? -18.034 -1.457 29.229 1.00 98.06 110 LEU A CA 1
ATOM 864 C C . LEU A 1 110 ? -19.240 -0.523 29.409 1.00 98.06 110 LEU A C 1
ATOM 866 O O . LEU A 1 110 ? -19.695 -0.302 30.529 1.00 98.06 110 LEU A O 1
ATOM 870 N N . LYS A 1 111 ? -19.786 0.021 28.315 1.00 97.75 111 LYS A N 1
ATOM 871 C CA . LYS A 1 111 ? -20.993 0.862 28.371 1.00 97.75 111 LYS A CA 1
ATOM 872 C C . LYS A 1 111 ? -22.219 0.071 28.815 1.00 97.75 111 LYS A C 1
ATOM 874 O O . LYS A 1 111 ? -23.013 0.580 29.603 1.00 97.75 111 LYS A O 1
ATOM 879 N N . HIS A 1 112 ? -22.379 -1.147 28.302 1.00 97.94 112 HIS A N 1
ATOM 880 C CA . HIS A 1 112 ? -23.479 -2.024 28.681 1.00 97.94 112 HIS A CA 1
ATOM 881 C C . HIS A 1 112 ? -23.401 -2.388 30.165 1.00 97.94 112 HIS A C 1
ATOM 883 O O . HIS A 1 112 ? -24.362 -2.159 30.892 1.00 97.94 112 HIS A O 1
ATOM 889 N N . GLU A 1 113 ? -22.238 -2.848 30.629 1.00 97.44 113 GLU A N 1
ATOM 890 C CA . GLU A 1 113 ? -21.986 -3.147 32.038 1.00 97.44 113 GLU A CA 1
ATOM 891 C C . GLU A 1 113 ? -22.251 -1.927 32.920 1.00 97.44 113 GLU A C 1
ATOM 893 O O . GLU A 1 113 ? -22.984 -2.038 33.898 1.00 97.44 113 GLU A O 1
ATOM 898 N N . GLY A 1 114 ? -21.746 -0.746 32.549 1.00 97.81 114 GLY A N 1
ATOM 899 C CA . GLY A 1 114 ? -21.997 0.496 33.283 1.00 97.81 114 GLY A CA 1
ATOM 900 C C . GLY A 1 114 ? -23.487 0.821 33.412 1.00 97.81 114 GLY A C 1
ATOM 901 O O . GLY A 1 114 ? -23.953 1.138 34.507 1.00 97.81 114 GLY A O 1
ATOM 902 N N . LYS A 1 115 ? -24.257 0.676 32.325 1.00 97.94 115 LYS A N 1
ATOM 903 C CA . LYS A 1 115 ? -25.713 0.872 32.344 1.00 97.94 115 LYS A CA 1
ATOM 904 C C . LYS A 1 115 ? -26.405 -0.153 33.244 1.00 97.94 115 LYS A C 1
ATOM 906 O O . LYS A 1 115 ? -27.190 0.227 34.106 1.00 97.94 115 LYS A O 1
ATOM 911 N N . THR A 1 116 ? -26.078 -1.433 33.095 1.00 97.56 116 THR A N 1
ATOM 912 C CA . THR A 1 116 ? -26.657 -2.502 33.914 1.00 97.56 116 THR A CA 1
ATOM 913 C C . THR A 1 116 ? -26.312 -2.339 35.396 1.00 97.56 116 THR A C 1
ATOM 915 O O . THR A 1 116 ? -27.155 -2.601 36.251 1.00 97.56 116 THR A O 1
ATOM 918 N N . MET A 1 117 ? -25.099 -1.893 35.733 1.00 96.88 117 MET A N 1
ATOM 919 C CA . MET A 1 117 ? -24.721 -1.625 37.123 1.00 96.88 117 MET A CA 1
ATOM 920 C C . MET A 1 117 ? -25.445 -0.404 37.686 1.00 96.88 117 MET A C 1
ATOM 922 O O . MET A 1 117 ? -25.879 -0.457 38.833 1.00 96.88 117 MET A O 1
ATOM 926 N N . ALA A 1 118 ? -25.635 0.655 36.894 1.00 97.62 118 ALA A N 1
ATOM 927 C CA . ALA A 1 118 ? -26.428 1.811 37.304 1.00 97.62 118 ALA A CA 1
ATOM 928 C C . ALA A 1 118 ? -27.890 1.423 37.592 1.00 97.62 118 ALA A C 1
ATOM 930 O O . ALA A 1 118 ? -28.408 1.758 38.654 1.00 97.62 118 ALA A O 1
ATOM 931 N N . GLU A 1 119 ? -28.519 0.637 36.712 1.00 97.19 119 GLU A N 1
ATOM 932 C CA . GLU A 1 119 ? -29.881 0.117 36.912 1.00 97.19 119 GLU A CA 1
ATOM 933 C C . GLU A 1 119 ? -29.980 -0.760 38.171 1.00 97.19 119 GLU A C 1
ATOM 935 O O . GLU A 1 119 ? -30.905 -0.622 38.974 1.00 97.19 119 GLU A O 1
ATOM 940 N N . LYS A 1 120 ? -29.006 -1.654 38.390 1.00 96.50 120 LYS A N 1
ATOM 941 C CA . LYS A 1 120 ? -28.936 -2.478 39.608 1.00 96.50 120 LYS A CA 1
ATOM 942 C C . LYS A 1 120 ? -28.768 -1.626 40.861 1.00 96.50 120 LYS A C 1
ATOM 944 O O . LYS A 1 120 ? -29.437 -1.893 41.856 1.00 96.50 120 LYS A O 1
ATOM 949 N N . PHE A 1 121 ? -27.897 -0.622 40.817 1.00 97.38 121 PHE A N 1
ATOM 950 C CA . PHE A 1 121 ? -27.666 0.282 41.937 1.00 97.38 121 PHE A CA 1
ATOM 951 C C . PHE A 1 121 ? -28.935 1.063 42.278 1.00 97.38 121 PHE A C 1
ATOM 953 O O . PHE A 1 121 ? -29.343 1.071 43.433 1.00 97.38 121 PHE A O 1
ATOM 960 N N . GLU A 1 122 ? -29.617 1.628 41.281 1.00 97.38 122 GLU A N 1
ATOM 961 C CA . GLU A 1 122 ? -30.886 2.332 41.478 1.00 97.38 122 GLU A CA 1
ATOM 962 C C . GLU A 1 122 ? -31.954 1.417 42.097 1.00 97.38 122 GLU A C 1
ATOM 964 O O . GLU A 1 122 ? -32.633 1.801 43.050 1.00 97.38 122 GLU A O 1
ATOM 969 N N . ASN A 1 123 ? -32.064 0.175 41.618 1.00 96.44 123 ASN A N 1
ATOM 970 C CA . ASN A 1 123 ? -32.978 -0.815 42.187 1.00 96.44 123 ASN A CA 1
ATOM 971 C C . ASN A 1 123 ? -32.648 -1.149 43.649 1.00 96.44 123 ASN A C 1
ATOM 973 O O . ASN A 1 123 ? -33.559 -1.305 44.463 1.00 96.44 123 ASN A O 1
ATOM 977 N N . ILE A 1 124 ? -31.363 -1.266 43.992 1.00 94.75 124 ILE A N 1
ATOM 978 C CA . ILE A 1 124 ? -30.916 -1.488 45.372 1.00 94.75 124 ILE A CA 1
ATOM 979 C C . ILE A 1 124 ? -31.266 -0.272 46.235 1.00 94.75 124 ILE A C 1
ATOM 981 O O . ILE A 1 124 ? -31.876 -0.444 47.287 1.00 94.75 124 ILE A O 1
ATOM 985 N N . THR A 1 125 ? -30.954 0.944 45.788 1.00 95.44 125 THR A N 1
ATOM 986 C CA . THR A 1 125 ? -31.256 2.189 46.512 1.00 95.44 125 THR A CA 1
ATOM 987 C C . THR A 1 125 ? -32.750 2.336 46.792 1.00 95.44 125 THR A C 1
ATOM 989 O O . THR A 1 125 ? -33.126 2.554 47.941 1.00 95.44 125 THR A O 1
ATOM 992 N N . LYS A 1 126 ? -33.616 2.091 45.799 1.00 94.25 126 LYS A N 1
ATOM 993 C CA . LYS A 1 126 ? -35.081 2.099 45.986 1.00 94.25 126 LYS A CA 1
ATOM 994 C C . LYS A 1 126 ? -35.540 1.108 47.060 1.00 94.25 126 LYS A C 1
ATOM 996 O O . LYS A 1 126 ? -36.420 1.418 47.862 1.00 94.25 126 LYS A O 1
ATOM 1001 N N . LYS A 1 127 ? -34.944 -0.091 47.100 1.00 90.50 127 LYS A N 1
ATOM 1002 C CA . LYS A 1 127 ? -35.241 -1.087 48.143 1.00 90.50 127 LYS A CA 1
ATOM 1003 C C . LYS A 1 127 ? -34.792 -0.611 49.525 1.00 90.50 127 LYS A C 1
ATOM 1005 O O . LYS A 1 127 ? -35.551 -0.775 50.473 1.00 90.50 127 LYS A O 1
ATOM 1010 N N . TRP A 1 128 ? -33.611 0.001 49.642 1.00 90.88 128 TRP A N 1
ATOM 1011 C CA . TRP A 1 128 ? -33.136 0.579 50.907 1.00 90.88 128 TRP A CA 1
ATOM 1012 C C . TRP A 1 128 ? -34.038 1.703 51.411 1.00 90.88 128 TRP A C 1
ATOM 1014 O O . TRP A 1 128 ? -34.363 1.723 52.594 1.00 90.88 128 TRP A O 1
ATOM 1024 N N . GLU A 1 129 ? -34.485 2.600 50.533 1.00 90.19 129 GLU A N 1
ATOM 1025 C CA . GLU A 1 129 ? -35.431 3.666 50.888 1.00 90.19 129 GLU A CA 1
ATOM 1026 C C . GLU A 1 129 ? -36.755 3.092 51.411 1.00 90.19 129 GLU A C 1
ATOM 1028 O O . GLU A 1 129 ? -37.228 3.496 52.473 1.00 90.19 129 GLU A O 1
ATOM 1033 N N . SER A 1 130 ? -37.318 2.093 50.722 1.00 85.56 130 SER A N 1
ATOM 1034 C CA . SER A 1 130 ? -38.540 1.410 51.170 1.00 85.56 130 SER A CA 1
ATOM 1035 C C . SER A 1 130 ? -38.354 0.690 52.510 1.00 85.56 130 SER A C 1
ATOM 1037 O O . SER A 1 130 ? -39.243 0.711 53.360 1.00 85.56 130 SER A O 1
ATOM 1039 N N . ALA A 1 131 ? -37.198 0.063 52.712 1.00 81.56 131 ALA A N 1
ATOM 1040 C CA . ALA A 1 131 ? -36.855 -0.623 53.947 1.00 81.56 131 ALA A CA 1
ATOM 1041 C C . ALA A 1 131 ? -36.703 0.367 55.119 1.00 81.56 131 ALA A C 1
ATOM 1043 O O . ALA A 1 131 ? -37.184 0.098 56.217 1.00 81.56 131 ALA A O 1
ATOM 1044 N N . LEU A 1 132 ? -36.104 1.539 54.877 1.00 80.94 132 LEU A N 1
ATOM 1045 C CA . LEU A 1 132 ? -35.936 2.599 55.874 1.00 80.94 132 LEU A CA 1
ATOM 1046 C C . LEU A 1 132 ? -37.270 3.244 56.285 1.00 80.94 132 LEU A C 1
ATOM 1048 O O . LEU A 1 132 ? -37.429 3.628 57.439 1.00 80.94 132 LEU A O 1
ATOM 1052 N N . GLN A 1 133 ? -38.240 3.330 55.369 1.00 78.88 133 GLN A N 1
ATOM 1053 C CA . GLN A 1 133 ? -39.591 3.825 55.666 1.00 78.88 133 GLN A CA 1
ATOM 1054 C C . GLN A 1 133 ? -40.393 2.902 56.599 1.00 78.88 133 GLN A C 1
ATOM 1056 O O . GLN A 1 133 ? -41.411 3.319 57.149 1.00 78.88 133 GLN A O 1
ATOM 1061 N N . LYS A 1 134 ? -39.967 1.648 56.796 1.00 67.75 134 LYS A N 1
ATOM 1062 C CA . LYS A 1 134 ? -40.641 0.713 57.702 1.00 67.75 134 LYS A CA 1
ATOM 1063 C C . LYS A 1 134 ? -40.174 0.954 59.135 1.00 67.75 134 LYS A C 1
ATOM 1065 O O . LYS A 1 134 ? -39.160 0.427 59.580 1.00 67.75 134 LYS A O 1
ATOM 1070 N N . GLU A 1 135 ? -40.981 1.704 59.876 1.00 58.81 135 GLU A N 1
ATOM 1071 C CA . GLU A 1 135 ? -40.761 2.103 61.276 1.00 58.81 135 GLU A CA 1
ATOM 1072 C C . GLU A 1 135 ? -40.681 0.937 62.288 1.00 58.81 135 GLU A C 1
ATOM 1074 O O . GLU A 1 135 ? -40.279 1.146 63.430 1.00 58.81 135 GLU A O 1
ATOM 1079 N N . ILE A 1 136 ? -41.034 -0.300 61.902 1.00 58.59 136 ILE A N 1
ATOM 1080 C CA . ILE A 1 136 ? -41.057 -1.463 62.806 1.00 58.59 136 ILE A CA 1
ATOM 1081 C C . ILE A 1 136 ? -39.855 -2.392 62.526 1.00 58.59 136 ILE A C 1
ATOM 1083 O O . ILE A 1 136 ? -39.869 -3.126 61.525 1.00 58.59 136 ILE A O 1
ATOM 1087 N N . PRO A 1 137 ? -38.858 -2.473 63.438 1.00 64.69 137 PRO A N 1
ATOM 1088 C CA . PRO A 1 137 ? -37.593 -3.200 63.243 1.00 64.69 137 PRO A CA 1
ATOM 1089 C C . PRO A 1 137 ? -37.719 -4.697 62.920 1.00 64.69 137 PRO A C 1
ATOM 1091 O O . PRO A 1 137 ? -36.815 -5.293 62.332 1.00 64.69 137 PRO A O 1
ATOM 1094 N N . GLN A 1 138 ? -38.831 -5.329 63.304 1.00 66.31 138 GLN A N 1
ATOM 1095 C CA . GLN A 1 138 ? -39.067 -6.755 63.059 1.00 66.31 138 GLN A CA 1
ATOM 1096 C C . GLN A 1 138 ? -39.358 -7.059 61.578 1.00 66.31 138 GLN A C 1
ATOM 1098 O O . GLN A 1 138 ? -38.945 -8.110 61.089 1.00 66.31 138 GLN A O 1
ATOM 1103 N N . SER A 1 139 ? -39.995 -6.129 60.853 1.00 66.62 139 SER A N 1
ATOM 1104 C CA . SER A 1 139 ? -40.292 -6.277 59.417 1.00 66.62 139 SER A CA 1
ATOM 1105 C C . SER A 1 139 ? -39.044 -6.087 58.544 1.00 66.62 139 SER A C 1
ATOM 1107 O O . SER A 1 139 ? -38.775 -6.897 57.659 1.00 66.62 139 SER A O 1
ATOM 1109 N N . LEU A 1 140 ? -38.208 -5.098 58.879 1.00 70.00 140 LEU A N 1
ATOM 1110 C CA . LEU A 1 140 ? -36.929 -4.822 58.220 1.00 70.00 140 LEU A CA 1
ATOM 1111 C C . LEU A 1 140 ? -35.970 -6.021 58.297 1.00 70.00 140 LEU A C 1
ATOM 1113 O O . LEU A 1 140 ? -35.319 -6.383 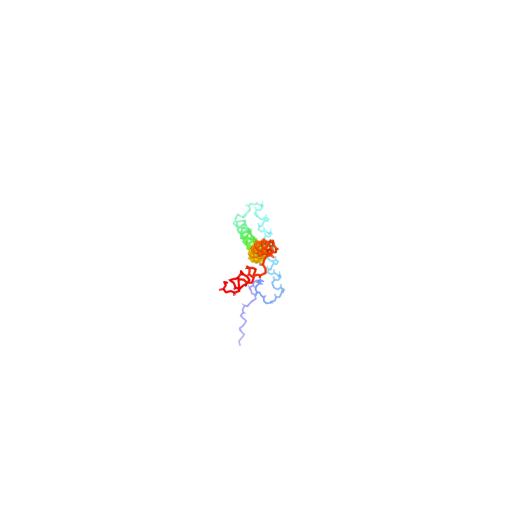57.317 1.00 70.00 140 LEU A O 1
ATOM 1117 N N . ARG A 1 141 ? -35.907 -6.681 59.462 1.00 76.38 141 ARG A N 1
ATOM 1118 C CA . ARG A 1 141 ? -35.054 -7.860 59.668 1.00 76.38 141 ARG A CA 1
ATOM 1119 C C . ARG A 1 141 ? -35.472 -9.052 58.800 1.00 76.38 141 ARG A C 1
ATOM 1121 O O . ARG A 1 141 ? -34.597 -9.812 58.389 1.00 76.38 141 ARG A O 1
ATOM 1128 N N . ALA A 1 142 ? -36.767 -9.232 58.535 1.00 77.38 142 ALA A N 1
ATOM 1129 C CA . ALA A 1 142 ? -37.258 -10.310 57.678 1.00 77.38 142 ALA A CA 1
ATOM 1130 C C . ALA A 1 142 ? -36.853 -10.091 56.208 1.00 77.38 142 ALA A C 1
ATOM 1132 O O . ALA A 1 142 ? -36.340 -11.012 55.575 1.00 77.38 142 ALA A O 1
ATOM 1133 N N . GLU A 1 143 ? -36.978 -8.863 55.701 1.00 73.31 143 GLU A N 1
ATOM 1134 C CA . GLU A 1 143 ? -36.623 -8.523 54.314 1.00 73.31 143 GLU A CA 1
ATOM 1135 C C . GLU A 1 143 ? -35.113 -8.514 54.059 1.00 73.31 143 GLU A C 1
ATOM 1137 O O . GLU A 1 143 ? -34.666 -9.045 53.044 1.00 73.31 143 GLU A O 1
ATOM 1142 N N . LEU A 1 144 ? -34.303 -8.013 55.001 1.00 77.44 144 LEU A N 1
ATOM 1143 C CA . LEU A 1 144 ? -32.838 -8.103 54.903 1.00 77.44 144 LEU A CA 1
ATOM 1144 C C . LEU A 1 144 ? -32.351 -9.557 54.836 1.00 77.44 144 LEU A C 1
ATOM 1146 O O . LEU A 1 144 ? -31.353 -9.853 54.181 1.00 77.44 144 LEU A O 1
ATOM 1150 N N . LYS A 1 145 ? -33.056 -10.475 55.510 1.00 82.31 145 LYS A N 1
ATOM 1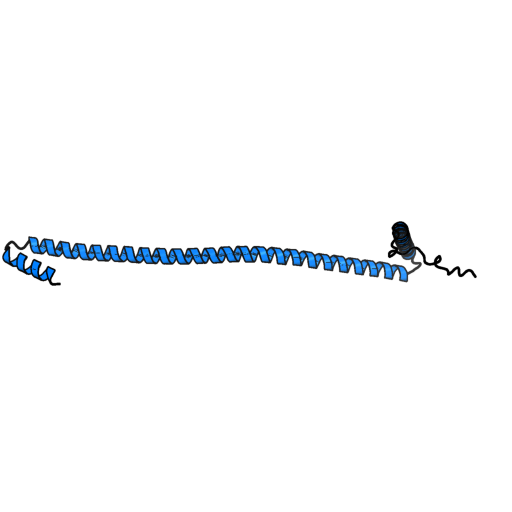151 C CA . LYS A 1 145 ? -32.753 -11.909 55.458 1.00 82.31 145 LYS A CA 1
ATOM 1152 C C . LYS A 1 145 ? -33.145 -12.501 54.102 1.00 82.31 145 LYS A C 1
ATOM 1154 O O . LYS A 1 145 ? -32.341 -13.193 53.494 1.00 82.31 145 LYS A O 1
ATOM 1159 N N . GLN A 1 146 ? -34.320 -12.137 53.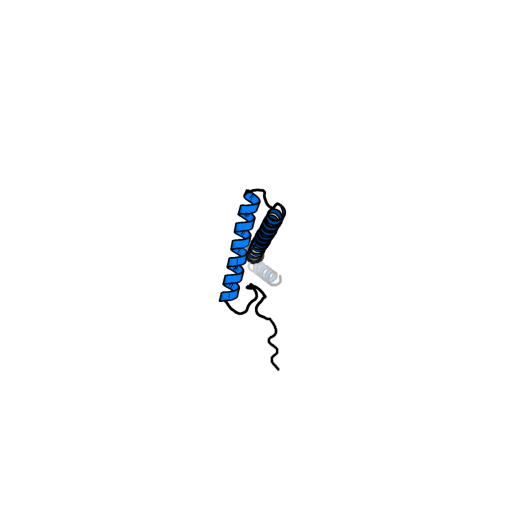591 1.00 83.31 146 GLN A N 1
ATOM 1160 C CA . GLN A 1 146 ? -34.813 -12.580 52.287 1.00 83.31 146 GLN A CA 1
ATOM 1161 C C . GLN A 1 146 ? -33.942 -12.085 51.119 1.00 83.31 146 GLN A C 1
ATOM 1163 O O . GLN A 1 146 ? -33.738 -12.811 50.153 1.00 83.31 146 GLN A O 1
ATOM 1168 N N . GLN A 1 147 ? -33.376 -10.880 51.224 1.00 72.94 147 GLN A N 1
ATOM 1169 C CA . GLN A 1 147 ? -32.441 -10.331 50.238 1.00 72.94 147 GLN A CA 1
ATOM 1170 C C . GLN A 1 147 ? -31.083 -11.048 50.224 1.00 72.94 147 GLN A C 1
ATOM 1172 O O . GLN A 1 147 ? -30.415 -11.044 49.199 1.00 72.94 147 GLN A O 1
ATOM 1177 N N . LYS A 1 148 ? -30.652 -11.630 51.348 1.00 77.31 148 LYS A N 1
ATOM 1178 C CA . LYS A 1 148 ? -29.377 -12.356 51.449 1.00 77.31 148 LYS A CA 1
ATOM 1179 C C . LYS A 1 148 ? -29.449 -13.761 50.838 1.00 77.31 148 LYS A C 1
ATOM 1181 O O . LYS A 1 148 ? -28.418 -14.299 50.444 1.00 77.31 148 LYS A O 1
ATOM 1186 N N . ASP A 1 149 ? -30.654 -14.324 50.784 1.00 72.31 149 ASP A N 1
ATOM 1187 C CA . ASP A 1 149 ? -30.930 -15.679 50.300 1.00 72.31 149 ASP A CA 1
ATOM 1188 C C . ASP A 1 149 ? -31.337 -15.716 48.803 1.00 72.31 149 ASP A C 1
ATOM 1190 O O . ASP A 1 149 ? -31.565 -16.799 48.265 1.00 72.31 149 ASP A O 1
ATOM 1194 N N . SER A 1 150 ? -31.433 -14.557 48.126 1.00 45.97 150 SER A N 1
ATOM 1195 C CA . SER A 1 150 ? -31.635 -14.405 46.664 1.00 45.97 150 SER A CA 1
ATOM 1196 C C . SER A 1 150 ? -30.378 -13.894 45.970 1.00 45.97 150 SER A C 1
ATOM 1198 O O . SER A 1 150 ? -30.157 -14.304 44.811 1.00 45.97 150 SER A O 1
#